Protein AF-A0AAU3IMM6-F1 (afdb_monomer)

Radius of gyration: 27.29 Å; Cα contacts (8 Å, |Δi|>4): 33; chains: 1; bounding box: 60×41×75 Å

Foldseek 3Di:
DDPVVVVVVVVVVVVVVVLVVVLCVPQVLVVWDPPDPVRNVVSNVVSVVVSVVVVVVVVVVVVVVVVVCCVVPPDPPPDPVVVVVVVVVVVVVVVVVVVVVVVVVVVVVPPD

Sequence (112 aa):
MPLRRLIRIASARWRIEEDHQLAKQTCGLDAGQVIRWRSWHRWTVMTLPAYTLLAVATTLQRHLDADLRGVLIPEPRRDPAHKLAWSIWRRRHQYRSRRAHQRWHAYAEATP

Nearest PDB structures (foldseek):
  9b3d-assembly1_H  TM=4.152E-01  e=2.871E+00  Mus musculus

Structure (mmCIF, N/CA/C/O backbone):
data_AF-A0AAU3IMM6-F1
#
_entry.id   AF-A0AAU3IMM6-F1
#
loop_
_atom_site.group_PDB
_atom_site.id
_atom_site.type_symbol
_atom_site.label_atom_id
_atom_site.label_alt_id
_atom_site.label_comp_id
_atom_site.label_asym_id
_atom_site.label_entity_id
_atom_site.label_seq_id
_atom_site.pdbx_PDB_ins_code
_atom_site.Cartn_x
_atom_site.Cartn_y
_atom_site.Cartn_z
_atom_site.occupancy
_atom_site.B_iso_or_equiv
_atom_site.auth_seq_id
_atom_site.auth_comp_id
_atom_site.auth_asym_id
_atom_site.auth_atom_id
_atom_site.pdbx_PDB_model_num
ATOM 1 N N . MET A 1 1 ? -1.642 32.036 -9.829 1.00 78.69 1 MET A N 1
ATOM 2 C CA . MET A 1 1 ? -2.021 30.599 -9.769 1.00 78.69 1 MET A CA 1
ATOM 3 C C . MET A 1 1 ? -2.950 30.389 -8.575 1.00 78.69 1 MET A C 1
ATOM 5 O O . MET A 1 1 ? -2.585 30.837 -7.500 1.00 78.69 1 MET A O 1
ATOM 9 N N . PRO A 1 2 ? -4.137 29.770 -8.716 1.00 94.44 2 PRO A N 1
ATOM 10 C CA . PRO A 1 2 ? -5.059 29.595 -7.590 1.00 94.44 2 PRO A CA 1
ATOM 11 C C . PRO A 1 2 ? -4.571 28.516 -6.606 1.00 94.44 2 PRO A C 1
ATOM 13 O O . PRO A 1 2 ? -4.056 27.484 -7.042 1.00 94.44 2 PRO A O 1
ATOM 16 N N . LEU A 1 3 ? -4.805 28.709 -5.301 1.00 96.56 3 LEU A N 1
ATOM 17 C CA . LEU A 1 3 ? -4.347 27.824 -4.212 1.00 96.56 3 LEU A CA 1
ATOM 18 C C . LEU A 1 3 ? -4.694 26.343 -4.440 1.00 96.56 3 LEU A C 1
ATOM 20 O O . LEU A 1 3 ? -3.837 25.476 -4.300 1.00 96.56 3 LEU A O 1
ATOM 24 N N . ARG A 1 4 ? -5.916 26.053 -4.908 1.00 97.25 4 ARG A N 1
ATOM 25 C CA . ARG A 1 4 ? -6.359 24.687 -5.252 1.00 97.25 4 ARG A CA 1
ATOM 26 C C . ARG A 1 4 ? -5.409 23.956 -6.210 1.00 97.25 4 ARG A C 1
ATOM 28 O O . ARG A 1 4 ? -5.223 22.748 -6.107 1.00 97.25 4 ARG A O 1
ATOM 35 N N . ARG A 1 5 ? -4.800 24.682 -7.157 1.00 97.31 5 ARG A N 1
ATOM 36 C CA . ARG A 1 5 ? -3.885 24.104 -8.149 1.00 97.31 5 ARG A CA 1
ATOM 37 C C . ARG A 1 5 ? -2.536 23.784 -7.516 1.00 97.31 5 ARG A C 1
ATOM 39 O O . ARG A 1 5 ? -1.981 22.740 -7.832 1.00 97.31 5 ARG A O 1
ATOM 46 N N . LEU A 1 6 ? -2.054 24.640 -6.614 1.00 96.81 6 LEU A N 1
ATOM 47 C CA . LEU A 1 6 ? -0.820 24.408 -5.860 1.00 96.81 6 LEU A CA 1
ATOM 48 C C . LEU A 1 6 ? -0.956 23.203 -4.928 1.00 96.81 6 LEU A C 1
ATOM 50 O O . LEU A 1 6 ? -0.091 22.335 -4.955 1.00 96.81 6 LEU A O 1
ATOM 54 N N . ILE A 1 7 ? -2.072 23.098 -4.197 1.00 97.00 7 ILE A N 1
ATOM 55 C CA . ILE A 1 7 ? -2.362 21.939 -3.338 1.00 97.00 7 ILE A CA 1
ATOM 56 C C . ILE A 1 7 ? -2.339 20.654 -4.168 1.00 97.00 7 ILE A C 1
ATOM 58 O O . ILE A 1 7 ? -1.616 19.723 -3.835 1.00 97.00 7 ILE A O 1
ATOM 62 N N . ARG A 1 8 ? -3.048 20.626 -5.304 1.00 96.50 8 ARG A N 1
ATOM 63 C CA . ARG A 1 8 ? -3.075 19.447 -6.180 1.00 96.50 8 ARG A CA 1
ATOM 64 C C . ARG A 1 8 ? -1.683 19.043 -6.675 1.00 96.50 8 ARG A C 1
ATOM 66 O O . ARG A 1 8 ? -1.377 17.857 -6.695 1.00 96.50 8 ARG A O 1
ATOM 73 N N . ILE A 1 9 ? -0.850 20.006 -7.074 1.00 96.69 9 ILE A N 1
ATOM 74 C CA . ILE A 1 9 ? 0.521 19.732 -7.533 1.00 96.69 9 ILE A CA 1
ATOM 75 C C . ILE A 1 9 ? 1.380 19.196 -6.382 1.00 96.69 9 ILE A C 1
ATOM 77 O O . ILE A 1 9 ? 2.083 18.206 -6.563 1.00 96.69 9 ILE A O 1
ATOM 81 N N . ALA A 1 10 ? 1.302 19.811 -5.198 1.00 96.25 10 ALA A N 1
ATOM 82 C CA . ALA A 1 10 ? 2.046 19.369 -4.024 1.00 96.25 10 ALA A CA 1
ATOM 83 C C . ALA A 1 10 ? 1.653 17.942 -3.611 1.00 96.25 10 ALA A C 1
ATOM 85 O O . ALA A 1 10 ? 2.531 17.108 -3.395 1.00 96.25 10 ALA A O 1
ATOM 86 N N . SER A 1 11 ? 0.351 17.638 -3.589 1.00 96.31 11 SER A N 1
ATOM 87 C CA . SER A 1 11 ? -0.155 16.292 -3.307 1.00 96.31 11 SER A CA 1
ATOM 88 C C . SER A 1 11 ? 0.279 15.275 -4.363 1.00 96.31 11 SER A C 1
ATOM 90 O O . SER A 1 11 ? 0.674 14.171 -4.004 1.00 96.31 11 SER A O 1
ATOM 92 N N . ALA A 1 12 ? 0.254 15.633 -5.652 1.00 94.88 12 ALA A N 1
ATOM 93 C CA . ALA A 1 12 ? 0.715 14.744 -6.719 1.00 94.88 12 ALA A CA 1
ATOM 94 C C . ALA A 1 12 ? 2.217 14.440 -6.598 1.00 94.88 12 ALA A C 1
ATOM 96 O O . ALA A 1 12 ? 2.613 13.282 -6.673 1.00 94.88 12 ALA A O 1
ATOM 97 N N . ARG A 1 13 ? 3.047 15.462 -6.344 1.00 96.25 13 ARG A N 1
ATOM 98 C CA . ARG A 1 13 ? 4.492 15.289 -6.139 1.00 96.25 13 ARG A CA 1
ATOM 99 C C . ARG A 1 13 ? 4.789 14.399 -4.935 1.00 96.25 13 ARG A C 1
ATOM 101 O O . ARG A 1 13 ? 5.666 13.549 -5.018 1.00 96.25 13 ARG A O 1
ATOM 108 N N . TRP A 1 14 ? 4.065 14.594 -3.833 1.00 97.25 14 TRP A N 1
ATOM 109 C CA . TRP A 1 14 ? 4.226 13.765 -2.640 1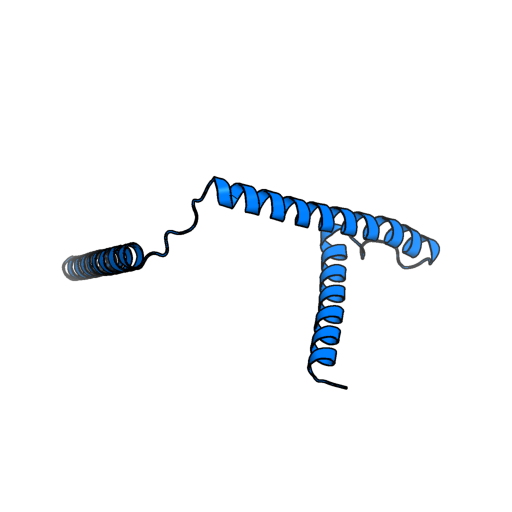.00 97.25 14 TRP A CA 1
ATOM 110 C C . TRP A 1 14 ? 3.895 12.299 -2.917 1.00 97.25 14 TRP A C 1
ATOM 112 O O . TRP A 1 14 ? 4.645 11.413 -2.529 1.00 97.25 14 TRP A O 1
ATOM 122 N N . ARG A 1 15 ? 2.810 12.048 -3.654 1.00 96.12 15 ARG A N 1
ATOM 123 C CA . ARG A 1 15 ? 2.379 10.691 -3.995 1.00 96.12 15 ARG A CA 1
ATOM 124 C C . ARG A 1 15 ? 3.397 9.946 -4.860 1.00 96.12 15 ARG A C 1
ATOM 126 O O . ARG A 1 15 ? 3.629 8.772 -4.629 1.00 96.12 15 ARG A O 1
ATOM 133 N N . ILE A 1 16 ? 4.053 10.647 -5.786 1.00 95.06 16 ILE A N 1
ATOM 134 C CA . ILE A 1 16 ? 5.143 10.077 -6.594 1.00 95.06 16 ILE A CA 1
ATOM 135 C C . ILE A 1 16 ? 6.332 9.668 -5.714 1.00 95.06 16 ILE A C 1
ATOM 137 O O . ILE A 1 16 ? 6.911 8.610 -5.937 1.00 95.06 16 ILE A O 1
ATOM 141 N N . GLU A 1 17 ? 6.701 10.485 -4.724 1.00 96.88 17 GLU A N 1
ATOM 142 C CA . GLU A 1 17 ? 7.785 10.138 -3.795 1.00 96.88 17 GLU A CA 1
ATOM 143 C C . GLU A 1 17 ? 7.417 8.914 -2.952 1.00 96.88 17 GLU A C 1
ATOM 145 O O . GLU A 1 17 ? 8.223 8.002 -2.799 1.00 96.88 17 GLU A O 1
ATOM 150 N N . GLU A 1 18 ? 6.183 8.858 -2.454 1.00 96.94 18 GLU A N 1
ATOM 151 C CA . GLU A 1 18 ? 5.678 7.712 -1.698 1.00 96.94 18 GLU A CA 1
ATOM 152 C C . GLU A 1 18 ? 5.691 6.428 -2.542 1.00 96.94 18 GLU A C 1
ATOM 154 O O . GLU A 1 18 ? 6.232 5.413 -2.103 1.00 96.94 18 GLU A O 1
ATOM 159 N N . ASP A 1 19 ? 5.207 6.491 -3.786 1.00 96.50 19 ASP A N 1
ATOM 160 C CA . ASP A 1 19 ? 5.275 5.378 -4.738 1.00 96.50 19 ASP A CA 1
ATOM 161 C C . ASP A 1 19 ? 6.727 4.958 -5.026 1.00 96.50 19 ASP A C 1
ATOM 163 O O . ASP A 1 19 ? 7.036 3.769 -5.105 1.00 96.50 19 ASP A O 1
ATOM 167 N N . HIS A 1 20 ? 7.647 5.920 -5.138 1.00 95.69 20 HIS A N 1
ATOM 168 C CA . HIS A 1 20 ? 9.066 5.646 -5.350 1.00 95.69 20 HIS A CA 1
ATOM 169 C C . HIS A 1 20 ? 9.707 4.937 -4.146 1.00 95.69 20 HIS A C 1
ATOM 171 O O . HIS A 1 20 ? 10.487 4.000 -4.328 1.00 95.69 20 HIS A O 1
ATOM 177 N N . GLN A 1 21 ? 9.361 5.335 -2.918 1.00 97.62 21 GLN A N 1
ATOM 178 C CA . GLN A 1 21 ? 9.822 4.663 -1.699 1.00 97.62 21 GLN A CA 1
ATOM 179 C C . GLN A 1 21 ? 9.227 3.257 -1.563 1.00 97.62 21 GLN A C 1
ATOM 181 O O . GLN A 1 21 ? 9.941 2.315 -1.219 1.00 97.62 21 GLN A O 1
ATOM 186 N N . LEU A 1 22 ? 7.948 3.079 -1.900 1.00 97.75 22 LEU A N 1
ATOM 187 C CA . LEU A 1 22 ? 7.312 1.762 -1.902 1.00 97.75 22 LEU A CA 1
ATOM 188 C C . LEU A 1 22 ? 7.932 0.830 -2.946 1.00 97.75 22 LEU A C 1
ATOM 190 O O . LEU A 1 22 ? 8.176 -0.339 -2.645 1.00 97.75 22 LEU A O 1
ATOM 194 N N . ALA A 1 23 ? 8.254 1.330 -4.140 1.00 97.19 23 ALA A N 1
ATOM 195 C CA . ALA A 1 23 ? 8.923 0.546 -5.176 1.00 97.19 23 ALA A CA 1
ATOM 196 C C . ALA A 1 23 ? 10.317 0.055 -4.737 1.00 97.19 23 ALA A C 1
ATOM 198 O O . ALA A 1 23 ? 10.715 -1.058 -5.087 1.00 97.19 23 ALA A O 1
ATOM 199 N N . LYS A 1 24 ? 11.047 0.837 -3.928 1.00 97.00 24 LYS A N 1
ATOM 200 C CA . LYS A 1 24 ? 12.300 0.386 -3.291 1.00 97.00 24 LYS A CA 1
ATOM 201 C C . LYS A 1 24 ? 12.048 -0.747 -2.303 1.00 97.00 24 LYS A C 1
ATOM 203 O O . LYS A 1 24 ? 12.643 -1.810 -2.427 1.00 97.00 24 LYS A O 1
ATOM 208 N N . GLN A 1 25 ? 11.105 -0.556 -1.382 1.00 97.56 25 GLN A N 1
ATOM 209 C CA . GLN A 1 25 ? 10.812 -1.530 -0.325 1.00 97.56 25 GLN A CA 1
ATOM 210 C C . GLN A 1 25 ? 10.257 -2.859 -0.855 1.00 97.56 25 GLN A C 1
ATOM 212 O O . GLN A 1 25 ? 10.571 -3.915 -0.317 1.00 97.56 25 GLN A O 1
ATOM 217 N N . THR A 1 26 ? 9.419 -2.813 -1.892 1.00 97.38 26 THR A N 1
ATOM 218 C CA . THR A 1 26 ? 8.677 -3.989 -2.381 1.00 97.38 26 THR A CA 1
ATOM 219 C C . THR A 1 26 ? 9.335 -4.675 -3.570 1.00 97.38 26 THR A C 1
ATOM 221 O O . THR A 1 26 ? 9.283 -5.898 -3.674 1.00 97.38 26 THR A O 1
ATOM 224 N N . CYS A 1 27 ? 9.956 -3.910 -4.470 1.00 97.06 27 CYS A N 1
ATOM 225 C CA . CYS A 1 27 ? 10.529 -4.428 -5.712 1.00 97.06 27 CYS A CA 1
ATOM 226 C C . CYS A 1 27 ? 12.039 -4.186 -5.827 1.00 97.06 27 CYS A C 1
ATOM 228 O O . CYS A 1 27 ? 12.621 -4.524 -6.855 1.00 97.06 27 CYS A O 1
ATOM 230 N N . GLY A 1 28 ? 12.685 -3.614 -4.805 1.00 95.88 28 GLY A N 1
ATOM 231 C CA . GLY A 1 28 ? 14.132 -3.404 -4.792 1.00 95.88 28 GLY A CA 1
ATOM 232 C C . GLY A 1 28 ? 14.606 -2.431 -5.867 1.00 95.88 28 GLY A C 1
ATOM 233 O O . GLY A 1 28 ? 15.651 -2.654 -6.476 1.00 95.88 28 GLY A O 1
ATOM 234 N N . LEU A 1 29 ? 13.844 -1.369 -6.152 1.00 96.12 29 LEU A N 1
ATOM 235 C CA . LEU A 1 29 ? 14.198 -0.372 -7.174 1.00 96.12 29 LEU A CA 1
ATOM 236 C C . LEU A 1 29 ? 15.627 0.194 -7.005 1.00 96.12 29 LEU A C 1
ATOM 238 O O . LEU A 1 29 ? 16.293 0.493 -7.993 1.00 96.12 29 LEU A O 1
ATOM 242 N N . ASP A 1 30 ? 16.118 0.295 -5.772 1.00 95.06 30 ASP A N 1
ATOM 243 C CA . ASP A 1 30 ? 17.455 0.767 -5.396 1.00 95.06 30 ASP A CA 1
ATOM 244 C C . ASP A 1 30 ? 18.506 -0.346 -5.215 1.00 95.06 30 ASP A C 1
ATOM 246 O O . ASP A 1 30 ? 19.683 -0.045 -5.031 1.00 95.06 30 ASP A O 1
ATOM 250 N N . ALA A 1 31 ? 18.124 -1.620 -5.330 1.00 93.94 31 ALA A N 1
ATOM 251 C CA . ALA A 1 31 ? 19.039 -2.757 -5.192 1.00 93.94 31 ALA A CA 1
ATOM 252 C C . ALA A 1 31 ? 19.858 -3.058 -6.469 1.00 93.94 31 ALA A C 1
ATOM 254 O O . ALA A 1 31 ? 20.777 -3.878 -6.449 1.00 93.94 31 ALA A O 1
ATOM 255 N N . GLY A 1 32 ? 19.534 -2.416 -7.597 1.00 89.94 32 GLY A N 1
ATOM 256 C CA . GLY A 1 32 ? 20.208 -2.622 -8.881 1.00 89.94 32 GLY A CA 1
ATOM 257 C C . GLY A 1 32 ? 21.567 -1.925 -8.992 1.00 89.94 32 GLY A C 1
ATOM 258 O O . GLY A 1 32 ? 21.809 -0.877 -8.401 1.00 89.94 32 GLY A O 1
ATOM 259 N N . GLN A 1 33 ? 22.465 -2.457 -9.828 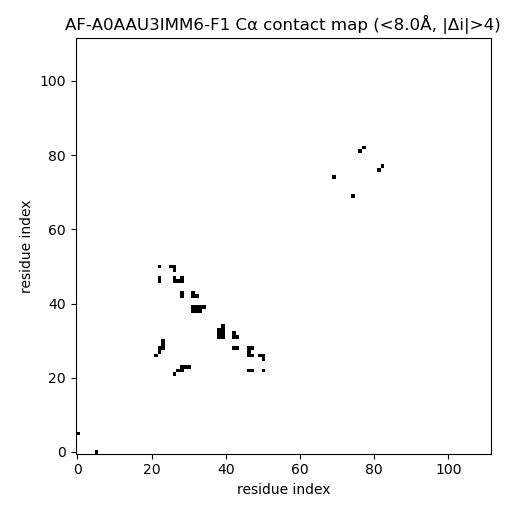1.00 89.00 33 GLN A N 1
ATOM 260 C CA . GLN A 1 33 ? 23.749 -1.801 -10.111 1.00 89.00 33 GLN A CA 1
ATOM 261 C C . GLN A 1 33 ? 23.552 -0.477 -10.871 1.00 89.00 33 GLN A C 1
ATOM 263 O O . GLN A 1 33 ? 23.156 -0.480 -12.040 1.00 89.00 33 GLN A O 1
ATOM 268 N N . VAL A 1 34 ? 23.926 0.643 -10.244 1.00 90.06 34 VAL A N 1
ATOM 269 C CA . VAL A 1 34 ? 23.788 2.003 -10.812 1.00 90.06 34 VAL A CA 1
ATOM 270 C C . VAL A 1 34 ? 25.026 2.447 -11.618 1.00 90.06 34 VAL A C 1
ATOM 272 O O . VAL A 1 34 ? 25.001 3.462 -12.302 1.00 90.06 34 VAL A O 1
ATOM 275 N N . ILE A 1 35 ? 26.112 1.661 -11.607 1.00 91.62 35 ILE A N 1
ATOM 276 C CA . ILE A 1 35 ? 27.416 2.053 -12.186 1.00 91.62 35 ILE A CA 1
ATOM 277 C C . ILE A 1 35 ? 27.373 2.180 -13.719 1.00 91.62 35 ILE A C 1
ATOM 279 O O . ILE A 1 35 ? 28.031 3.040 -14.298 1.00 91.62 35 ILE A O 1
ATOM 283 N N . ARG A 1 36 ? 26.616 1.314 -14.407 1.00 94.94 36 ARG A N 1
ATOM 284 C CA . ARG A 1 36 ? 26.518 1.312 -15.876 1.00 94.94 36 ARG A CA 1
ATOM 285 C C . ARG A 1 36 ? 25.105 1.652 -16.313 1.00 94.94 36 ARG A C 1
ATOM 287 O O . ARG A 1 36 ? 24.170 0.961 -15.915 1.00 94.94 36 ARG A O 1
ATOM 294 N N . TRP A 1 37 ? 24.981 2.596 -17.249 1.00 94.19 37 TRP A N 1
ATOM 295 C CA . TRP A 1 37 ? 23.703 3.018 -17.840 1.00 94.19 37 TRP A CA 1
ATOM 296 C C . TRP A 1 37 ? 22.796 1.843 -18.235 1.00 94.19 37 TRP A C 1
ATOM 298 O O . TRP A 1 37 ? 21.642 1.772 -17.824 1.00 94.19 37 TRP A O 1
ATOM 308 N N . ARG A 1 38 ? 23.336 0.865 -18.975 1.00 95.50 38 ARG A N 1
ATOM 309 C CA . ARG A 1 38 ? 22.577 -0.318 -19.418 1.00 95.50 38 ARG A CA 1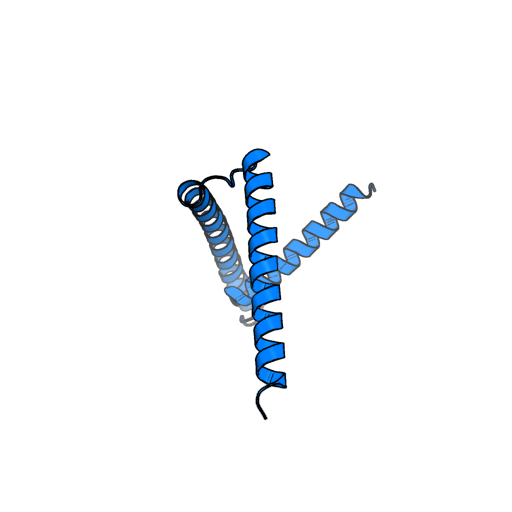
ATOM 310 C C . ARG A 1 38 ? 22.077 -1.179 -18.257 1.00 95.50 38 ARG A C 1
ATOM 312 O O . ARG A 1 38 ? 20.993 -1.742 -18.350 1.00 95.50 38 ARG A O 1
ATOM 319 N N . SER A 1 39 ? 22.875 -1.312 -17.199 1.00 93.81 39 SER A N 1
ATOM 320 C CA . SER A 1 39 ? 22.513 -2.117 -16.030 1.00 93.81 39 SER A CA 1
ATOM 321 C C . SER A 1 39 ? 21.412 -1.435 -15.227 1.00 93.81 39 SER A C 1
ATOM 323 O O . SER A 1 39 ? 20.388 -2.054 -14.950 1.00 93.81 39 SER A O 1
ATOM 325 N N . TRP A 1 40 ? 21.588 -0.141 -14.949 1.00 95.12 40 TRP A N 1
ATOM 326 C CA . TRP A 1 40 ? 20.590 0.686 -14.279 1.00 95.12 40 TRP A CA 1
ATOM 327 C C . TRP A 1 40 ? 19.257 0.684 -15.036 1.00 95.12 40 TRP A C 1
ATOM 329 O O . TRP A 1 40 ? 18.212 0.407 -14.455 1.00 95.12 40 TRP A O 1
ATOM 339 N N . HIS A 1 41 ? 19.290 0.904 -16.353 1.00 95.44 41 HIS A N 1
ATOM 340 C CA . HIS A 1 41 ? 18.078 0.952 -17.167 1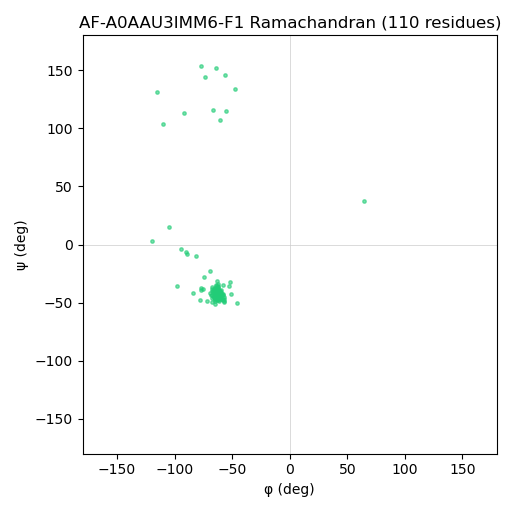.00 95.44 41 HIS A CA 1
ATOM 341 C C . HIS A 1 41 ? 17.343 -0.395 -17.193 1.00 95.44 41 HIS A C 1
ATOM 343 O O . HIS A 1 41 ? 16.128 -0.436 -17.020 1.00 95.44 41 HIS A O 1
ATOM 349 N N . ARG A 1 42 ? 18.062 -1.515 -17.370 1.00 95.56 42 ARG A N 1
ATOM 350 C CA . ARG A 1 42 ? 17.452 -2.856 -17.342 1.00 95.56 42 ARG A CA 1
ATOM 351 C C . ARG A 1 42 ? 16.777 -3.142 -16.003 1.00 95.56 42 ARG A C 1
ATOM 353 O O . ARG A 1 42 ? 15.666 -3.660 -16.000 1.00 95.56 42 ARG A O 1
ATOM 360 N N . TRP A 1 43 ? 17.427 -2.786 -14.896 1.00 96.75 43 TRP A N 1
ATOM 361 C CA . TRP A 1 43 ? 16.873 -2.990 -13.560 1.00 96.75 43 TRP A CA 1
ATOM 362 C C . TRP A 1 43 ? 15.615 -2.149 -13.322 1.00 96.75 43 TRP A C 1
ATOM 364 O O . TRP A 1 43 ? 14.576 -2.679 -12.929 1.00 96.7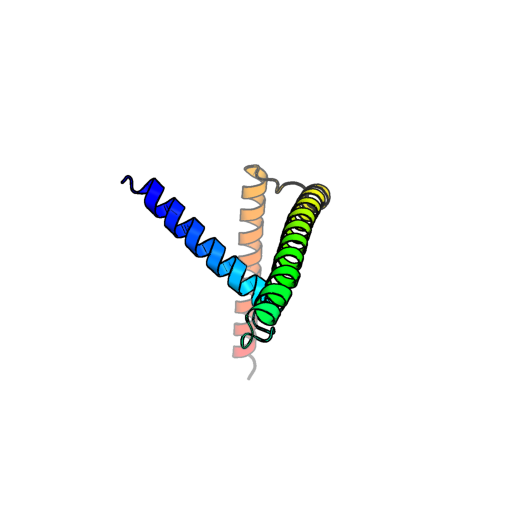5 43 TRP A O 1
ATOM 374 N N . THR A 1 44 ? 15.669 -0.854 -13.637 1.00 95.50 44 THR A N 1
ATOM 375 C CA . THR A 1 44 ? 14.529 0.066 -13.501 1.00 95.50 44 THR A CA 1
ATOM 376 C C . THR A 1 44 ? 13.329 -0.387 -14.342 1.00 95.50 44 THR A C 1
ATOM 378 O O . THR A 1 44 ? 12.197 -0.374 -13.865 1.00 95.50 44 THR A O 1
ATOM 381 N N . VAL A 1 45 ? 13.564 -0.862 -15.573 1.00 96.69 45 VAL A N 1
ATOM 382 C CA . VAL A 1 45 ? 12.502 -1.364 -16.466 1.00 96.69 45 VAL A CA 1
ATOM 383 C C . VAL A 1 45 ? 11.891 -2.685 -15.986 1.00 96.69 45 VAL A C 1
ATOM 385 O O . VAL A 1 45 ? 10.758 -2.973 -16.343 1.00 96.69 45 VAL A O 1
ATOM 3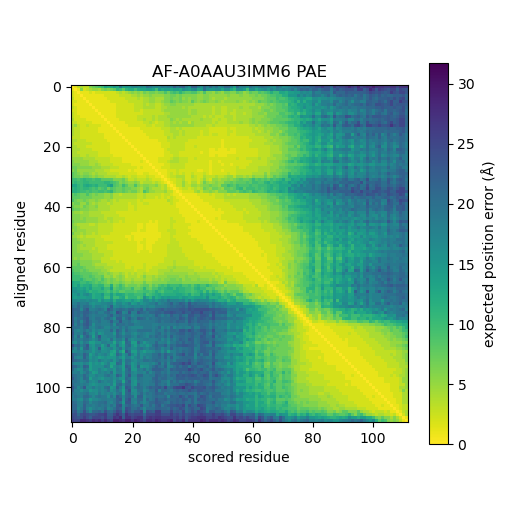88 N N . MET A 1 46 ? 12.582 -3.485 -15.172 1.00 96.50 46 MET A N 1
ATOM 389 C CA . MET A 1 46 ? 11.993 -4.691 -14.568 1.00 96.50 46 MET A CA 1
ATOM 390 C C . MET A 1 46 ? 11.214 -4.371 -13.286 1.00 96.50 46 MET A C 1
ATOM 392 O O . MET A 1 46 ? 10.120 -4.890 -13.071 1.00 96.50 46 MET A O 1
ATOM 396 N N . THR A 1 47 ? 11.761 -3.494 -12.445 1.00 97.06 47 THR A N 1
ATOM 397 C CA . THR A 1 47 ? 11.216 -3.186 -11.113 1.00 97.06 47 THR A CA 1
ATOM 398 C C . THR A 1 47 ? 9.997 -2.269 -11.150 1.00 97.06 47 THR A C 1
ATOM 400 O O . THR A 1 47 ? 9.044 -2.514 -10.412 1.00 97.06 47 THR A O 1
ATOM 403 N N . LEU A 1 48 ? 9.965 -1.253 -12.024 1.00 96.88 48 LEU A N 1
ATOM 404 C CA . LEU A 1 48 ? 8.810 -0.352 -12.118 1.00 96.88 48 LEU A CA 1
ATOM 405 C C . LEU A 1 48 ? 7.528 -1.082 -12.560 1.00 96.88 48 LEU A C 1
ATOM 407 O O . LEU A 1 48 ? 6.518 -0.927 -11.873 1.00 96.88 48 LEU A O 1
ATOM 411 N N . PRO A 1 49 ? 7.518 -1.924 -13.615 1.00 98.25 49 PRO A N 1
ATOM 412 C CA . PRO A 1 49 ? 6.335 -2.705 -13.961 1.00 98.25 49 PRO A CA 1
ATOM 413 C C . PRO A 1 49 ? 5.920 -3.674 -12.855 1.00 98.25 49 PRO A C 1
ATOM 415 O O . PRO A 1 49 ? 4.731 -3.764 -12.554 1.00 98.25 49 PRO A O 1
ATOM 418 N N . ALA A 1 50 ? 6.875 -4.346 -12.201 1.00 97.94 50 ALA A N 1
ATOM 419 C CA . ALA A 1 50 ? 6.578 -5.217 -11.064 1.00 97.94 50 ALA A CA 1
ATOM 420 C C . ALA A 1 50 ? 5.845 -4.454 -9.945 1.00 97.94 50 ALA A C 1
ATOM 422 O O . ALA A 1 50 ? 4.802 -4.914 -9.474 1.00 97.94 50 ALA A O 1
ATOM 423 N N . TYR A 1 51 ? 6.316 -3.249 -9.601 1.00 98.00 51 TYR A N 1
ATOM 424 C CA . TYR A 1 51 ? 5.638 -2.377 -8.642 1.00 98.00 51 TYR A CA 1
ATOM 425 C C . TYR A 1 51 ? 4.239 -1.980 -9.121 1.00 98.00 51 TYR A C 1
ATOM 427 O O . TYR A 1 51 ? 3.283 -2.076 -8.355 1.00 98.00 51 TYR A O 1
ATOM 435 N N . THR A 1 52 ? 4.077 -1.591 -10.392 1.00 97.81 52 THR A N 1
ATOM 436 C CA . THR A 1 52 ? 2.753 -1.214 -10.917 1.00 97.81 52 THR A CA 1
ATOM 437 C C . THR A 1 52 ? 1.751 -2.366 -10.856 1.00 97.81 52 THR A C 1
ATOM 439 O O . THR A 1 52 ? 0.604 -2.149 -10.466 1.00 97.81 52 THR A O 1
ATOM 442 N N . LEU A 1 53 ? 2.179 -3.593 -11.173 1.00 98.06 53 LEU A N 1
ATOM 443 C CA . LEU A 1 53 ? 1.337 -4.784 -11.081 1.00 98.06 53 LEU A CA 1
ATOM 444 C C . LEU A 1 53 ? 0.943 -5.067 -9.630 1.00 98.06 53 LEU A C 1
ATOM 446 O O . LEU A 1 53 ? -0.229 -5.322 -9.363 1.00 98.06 53 LEU A O 1
ATOM 450 N N . LEU A 1 54 ? 1.886 -4.962 -8.689 1.00 97.81 54 LEU A N 1
ATOM 451 C CA . LEU A 1 54 ? 1.608 -5.138 -7.264 1.00 97.81 54 LEU A CA 1
ATOM 452 C C . LEU A 1 54 ? 0.656 -4.058 -6.731 1.00 97.81 54 LEU A C 1
ATOM 454 O O . LEU A 1 54 ? -0.267 -4.368 -5.977 1.00 97.81 54 LEU A O 1
ATOM 458 N N . ALA A 1 55 ? 0.840 -2.803 -7.142 1.00 97.12 55 ALA A N 1
ATOM 459 C CA . ALA A 1 55 ? -0.029 -1.695 -6.765 1.00 97.12 55 ALA A CA 1
ATOM 460 C C . ALA A 1 55 ? -1.462 -1.915 -7.275 1.00 97.12 55 ALA A C 1
ATOM 462 O O . ALA A 1 55 ? -2.406 -1.782 -6.497 1.00 97.12 55 ALA A O 1
ATOM 463 N N . VAL A 1 56 ? -1.628 -2.325 -8.540 1.00 97.69 56 VAL A N 1
ATOM 464 C CA . VAL A 1 56 ? -2.943 -2.652 -9.123 1.00 97.69 56 VAL A CA 1
ATOM 465 C C . VAL A 1 56 ? -3.565 -3.877 -8.449 1.00 97.69 56 VAL A C 1
ATOM 467 O O . VAL A 1 56 ? -4.739 -3.853 -8.096 1.00 97.69 56 VAL A O 1
ATOM 470 N N . ALA A 1 57 ? -2.796 -4.937 -8.202 1.00 97.69 57 ALA A N 1
ATOM 471 C CA . ALA A 1 57 ? -3.298 -6.106 -7.482 1.00 97.69 57 ALA A CA 1
ATOM 472 C C . ALA A 1 57 ? -3.767 -5.733 -6.065 1.00 97.69 57 ALA A C 1
ATOM 474 O O . ALA A 1 57 ? -4.824 -6.172 -5.621 1.00 97.69 57 ALA A O 1
ATOM 475 N N . THR A 1 58 ? -3.027 -4.857 -5.380 1.00 96.88 58 THR A N 1
ATOM 476 C CA . THR A 1 58 ? -3.379 -4.373 -4.040 1.00 96.88 58 THR A CA 1
ATOM 477 C C . THR A 1 58 ? -4.650 -3.524 -4.055 1.00 96.88 58 THR A C 1
ATOM 479 O O . THR A 1 58 ? -5.469 -3.639 -3.143 1.00 96.88 58 THR A O 1
ATOM 482 N N . THR A 1 59 ? -4.850 -2.666 -5.061 1.00 96.75 59 THR A N 1
ATOM 483 C CA . THR A 1 59 ? -6.092 -1.885 -5.168 1.00 96.75 59 THR A CA 1
ATOM 484 C C . THR A 1 59 ? -7.284 -2.782 -5.469 1.00 96.75 59 THR A C 1
ATOM 486 O O . THR A 1 59 ? -8.308 -2.647 -4.803 1.00 96.75 59 THR A O 1
ATOM 489 N N . LEU A 1 60 ? -7.141 -3.738 -6.391 1.00 97.19 60 LEU A N 1
ATOM 490 C CA . LEU A 1 60 ? -8.180 -4.726 -6.688 1.00 97.19 60 LEU A CA 1
ATOM 491 C C . LEU A 1 60 ? -8.541 -5.545 -5.445 1.00 97.19 60 LEU A C 1
ATOM 493 O O . LEU A 1 60 ? -9.718 -5.642 -5.107 1.00 97.19 60 LEU A O 1
ATOM 497 N N . GLN A 1 61 ? -7.545 -6.040 -4.709 1.00 95.56 61 GLN A N 1
ATOM 498 C CA . GLN A 1 61 ? -7.773 -6.785 -3.472 1.00 95.56 61 GLN A CA 1
ATOM 499 C C . GLN A 1 61 ? -8.526 -5.949 -2.432 1.00 95.56 61 GLN A C 1
ATOM 501 O O . GLN A 1 61 ? -9.483 -6.427 -1.836 1.00 95.56 61 GLN A O 1
ATOM 506 N N . ARG A 1 62 ? -8.162 -4.671 -2.258 1.00 94.56 62 ARG A N 1
ATOM 507 C CA . ARG A 1 62 ? -8.872 -3.763 -1.341 1.00 94.56 62 ARG A CA 1
ATOM 508 C C . ARG A 1 62 ? -10.331 -3.543 -1.736 1.00 94.56 62 ARG A C 1
ATOM 510 O O . ARG A 1 62 ? -11.164 -3.391 -0.847 1.00 94.56 62 ARG A O 1
ATOM 517 N N . HIS A 1 63 ? -10.638 -3.501 -3.032 1.00 93.38 63 HIS A N 1
ATOM 518 C CA . HIS A 1 63 ? -12.019 -3.402 -3.505 1.00 93.38 63 HIS A CA 1
ATOM 519 C C . HIS A 1 63 ? -12.806 -4.679 -3.195 1.00 93.38 63 HIS A C 1
ATOM 521 O O . HIS A 1 63 ? -13.882 -4.590 -2.612 1.00 93.38 63 HIS A O 1
ATOM 527 N N . LEU A 1 64 ? -12.232 -5.852 -3.474 1.00 91.31 64 LEU A N 1
ATOM 528 C CA . LEU A 1 64 ? -12.847 -7.142 -3.141 1.00 91.31 64 LEU A CA 1
ATOM 529 C C . LEU A 1 64 ? -13.072 -7.300 -1.631 1.00 91.31 64 LEU A C 1
ATOM 531 O O . LEU A 1 64 ? -14.147 -7.714 -1.199 1.00 91.31 64 LEU A O 1
ATOM 535 N N . ASP A 1 65 ? -12.086 -6.920 -0.817 1.00 90.00 65 ASP A N 1
ATOM 536 C CA . ASP A 1 65 ? -12.191 -6.951 0.641 1.00 90.00 65 ASP A CA 1
ATOM 537 C C . ASP A 1 65 ? -13.269 -5.986 1.156 1.00 90.00 65 ASP A C 1
ATOM 539 O O . ASP A 1 65 ? -13.933 -6.276 2.152 1.00 90.00 65 ASP A O 1
ATOM 543 N N . ALA A 1 66 ? -13.451 -4.829 0.511 1.00 86.38 66 ALA A N 1
ATOM 544 C CA . ALA A 1 66 ? -14.500 -3.877 0.864 1.00 86.38 66 ALA A CA 1
ATOM 545 C C . ALA A 1 66 ? -15.897 -4.426 0.541 1.00 86.38 66 ALA A C 1
ATOM 547 O O . ALA A 1 66 ? -16.784 -4.347 1.393 1.00 86.38 66 ALA A O 1
ATOM 548 N N . ASP A 1 67 ? -16.067 -5.043 -0.630 1.00 84.44 67 ASP A N 1
ATOM 549 C CA . ASP A 1 67 ? -17.318 -5.695 -1.023 1.00 84.44 67 ASP A CA 1
ATOM 550 C C . ASP A 1 67 ? -17.649 -6.851 -0.070 1.00 84.44 67 ASP A C 1
ATOM 552 O O . ASP A 1 67 ? -18.751 -6.917 0.481 1.00 84.44 67 ASP A O 1
ATOM 556 N N . LEU A 1 68 ? -16.666 -7.709 0.226 1.00 85.81 68 LEU A N 1
ATOM 557 C CA . LEU A 1 68 ? -16.825 -8.799 1.187 1.00 85.81 68 LEU A CA 1
ATOM 558 C C . LEU A 1 68 ? -17.171 -8.278 2.586 1.00 85.81 68 LEU A C 1
ATOM 560 O O . LEU A 1 68 ? -18.032 -8.846 3.259 1.00 85.81 68 LEU A O 1
ATOM 564 N N . ARG A 1 69 ? -16.537 -7.189 3.038 1.00 84.06 69 ARG A N 1
ATOM 565 C CA . ARG A 1 69 ? -16.882 -6.547 4.315 1.00 84.06 69 ARG A CA 1
ATOM 566 C C . ARG A 1 69 ? -18.319 -6.046 4.327 1.00 84.06 69 ARG A C 1
ATOM 568 O O . ARG A 1 69 ? -18.959 -6.200 5.359 1.00 84.06 69 ARG A O 1
ATOM 575 N N . GLY A 1 70 ? -18.820 -5.492 3.224 1.00 81.19 70 GLY A N 1
ATOM 576 C CA . GLY A 1 70 ? -20.220 -5.079 3.102 1.00 81.19 70 GLY A CA 1
ATOM 577 C C . GLY A 1 70 ? -21.206 -6.248 3.202 1.00 81.19 70 GLY A C 1
ATOM 578 O O . GLY A 1 70 ? -22.304 -6.078 3.727 1.00 81.19 70 GLY A O 1
ATOM 579 N N . VAL A 1 71 ? -20.802 -7.444 2.759 1.00 80.19 71 VAL A N 1
ATOM 580 C CA . VAL A 1 71 ? -21.596 -8.677 2.895 1.00 80.19 71 VAL A CA 1
ATOM 581 C C . VAL A 1 71 ? -21.523 -9.246 4.316 1.00 80.19 71 VAL A C 1
ATOM 583 O O . VAL A 1 71 ? -22.547 -9.602 4.894 1.00 80.19 71 VAL A O 1
ATOM 586 N N . LEU A 1 72 ? -20.318 -9.354 4.884 1.00 84.69 72 LEU A N 1
ATOM 587 C CA . LEU A 1 72 ? -20.087 -10.018 6.171 1.00 84.69 72 LEU A CA 1
ATOM 588 C C . LEU A 1 72 ? -20.497 -9.150 7.367 1.00 84.69 72 LEU A C 1
ATOM 590 O O . LEU A 1 72 ? -20.983 -9.663 8.375 1.00 84.69 72 LEU A O 1
ATOM 594 N N . ILE A 1 73 ? -20.261 -7.842 7.280 1.00 78.44 73 ILE A N 1
ATOM 595 C CA . ILE A 1 73 ? -20.579 -6.878 8.328 1.00 78.44 73 ILE A CA 1
ATOM 596 C C . ILE A 1 73 ? -21.741 -6.037 7.801 1.00 78.44 73 ILE A C 1
ATOM 598 O O . ILE A 1 73 ? -21.513 -5.158 6.969 1.00 78.44 73 ILE A O 1
ATOM 602 N N . PRO A 1 74 ? -22.981 -6.274 8.272 1.00 72.50 74 PRO A N 1
ATOM 603 C CA . PRO A 1 74 ? -24.106 -5.450 7.859 1.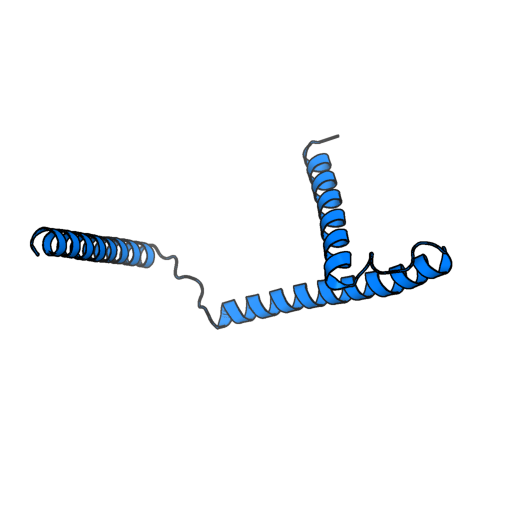00 72.50 74 PRO A CA 1
ATOM 604 C C . PRO A 1 74 ? -23.804 -3.989 8.181 1.00 72.50 74 PRO A C 1
ATOM 606 O O . PRO A 1 74 ? -23.142 -3.694 9.186 1.00 72.50 74 PRO A O 1
ATOM 609 N N . GLU A 1 75 ? -24.289 -3.081 7.328 1.00 70.81 75 GLU A N 1
ATOM 610 C CA . GLU A 1 75 ? -24.054 -1.653 7.515 1.00 70.81 75 GLU A CA 1
ATOM 611 C C . GLU A 1 75 ? -24.345 -1.259 8.973 1.00 70.81 75 GLU A C 1
ATOM 613 O O . GLU A 1 75 ? -25.368 -1.677 9.534 1.00 70.81 75 GLU A O 1
ATOM 618 N N . PRO A 1 76 ? -23.461 -0.474 9.619 1.00 73.06 76 PRO A N 1
ATOM 619 C CA . PRO A 1 76 ? -23.658 -0.097 11.004 1.00 73.06 76 PRO A CA 1
ATOM 620 C C . PRO A 1 76 ? -25.024 0.567 11.151 1.00 73.06 76 PRO A C 1
ATOM 622 O O . PRO A 1 76 ? -25.259 1.650 10.611 1.00 73.06 76 PRO A O 1
ATOM 625 N N . ARG A 1 77 ? -25.927 -0.070 11.901 1.00 78.94 77 ARG A N 1
ATOM 626 C CA . ARG A 1 77 ? -27.270 0.455 12.140 1.00 78.94 77 ARG A CA 1
ATOM 627 C C . ARG A 1 77 ? -27.141 1.809 12.843 1.00 78.94 77 ARG A C 1
ATOM 629 O O . ARG A 1 77 ? -26.738 1.892 13.997 1.00 78.94 77 ARG A O 1
ATOM 636 N N . ARG A 1 78 ? -27.411 2.905 12.131 1.00 81.50 78 ARG A N 1
ATOM 637 C CA . ARG A 1 78 ? -27.191 4.283 12.623 1.00 81.50 78 ARG A CA 1
ATOM 638 C C . ARG A 1 78 ? -28.475 5.006 13.019 1.00 81.50 78 ARG A C 1
ATOM 640 O O . ARG A 1 78 ? -28.442 6.227 13.205 1.00 81.50 78 ARG A O 1
ATOM 647 N N . ASP A 1 79 ? -29.572 4.273 13.184 1.00 89.75 79 ASP A N 1
ATOM 648 C CA . ASP A 1 79 ? -30.839 4.862 13.599 1.00 89.75 79 ASP A CA 1
ATOM 649 C C . ASP A 1 79 ? -30.754 5.472 15.021 1.00 89.75 79 ASP A C 1
ATOM 651 O O . ASP A 1 79 ? -29.922 5.055 15.844 1.00 89.75 79 ASP A O 1
ATOM 655 N N . PRO A 1 80 ? -31.565 6.505 15.323 1.00 91.44 80 PRO A N 1
ATOM 656 C CA . PRO A 1 80 ? -31.519 7.185 16.616 1.00 91.44 80 PRO A CA 1
ATOM 657 C C . PRO A 1 80 ? -31.762 6.256 17.813 1.00 91.44 80 PRO A C 1
ATOM 659 O O . PRO A 1 80 ? -31.129 6.431 18.857 1.00 91.44 80 PRO A O 1
ATOM 662 N N . ALA A 1 81 ? -32.625 5.245 17.665 1.00 92.44 81 ALA A N 1
ATOM 663 C CA . ALA A 1 81 ? -32.947 4.301 18.732 1.00 92.44 81 ALA A CA 1
ATOM 664 C C . ALA A 1 81 ? -31.751 3.392 19.060 1.00 92.44 81 ALA A C 1
ATOM 666 O O . ALA A 1 81 ? -31.416 3.204 20.231 1.00 92.44 81 ALA A O 1
ATOM 667 N N . HIS A 1 82 ? -31.041 2.907 18.041 1.00 89.25 82 HIS A N 1
ATOM 668 C CA . HIS A 1 82 ? -29.817 2.125 18.166 1.00 89.25 82 HIS A CA 1
ATOM 669 C C . HIS A 1 82 ? -28.715 2.934 18.854 1.00 89.25 82 HIS A C 1
ATOM 671 O O . HIS A 1 82 ? -28.089 2.455 19.802 1.00 89.25 82 HIS A O 1
ATOM 677 N N . LYS A 1 83 ? -28.519 4.197 18.446 1.00 91.19 83 LYS A N 1
ATOM 678 C CA . LYS A 1 83 ? -27.557 5.105 19.094 1.00 91.19 83 LYS A CA 1
ATOM 679 C C . LYS A 1 83 ? -27.894 5.339 20.568 1.00 91.19 83 LYS A C 1
ATOM 681 O O . LYS A 1 83 ? -26.990 5.300 21.409 1.00 91.19 83 LYS A O 1
ATOM 686 N N . LEU A 1 84 ? -29.169 5.560 20.898 1.00 95.19 84 LEU A N 1
ATOM 687 C CA . LEU A 1 84 ? -29.612 5.755 22.280 1.00 95.19 84 LEU A CA 1
ATOM 688 C C . LEU A 1 84 ? -29.401 4.487 23.120 1.00 95.19 84 LEU A C 1
ATOM 690 O O . LEU A 1 84 ? -28.819 4.567 24.204 1.00 95.19 84 LEU A O 1
ATOM 694 N N . ALA A 1 85 ? -29.792 3.321 22.598 1.00 93.62 85 ALA A N 1
ATOM 695 C CA . ALA A 1 85 ? -29.609 2.028 23.253 1.00 93.62 85 ALA A CA 1
ATOM 696 C C . ALA A 1 85 ? -28.128 1.743 23.549 1.00 93.62 85 ALA A C 1
ATOM 698 O O . ALA A 1 85 ? -27.773 1.434 24.690 1.00 93.62 85 ALA A O 1
ATOM 699 N N . TRP A 1 86 ? -27.243 1.949 22.568 1.00 92.75 86 TRP A N 1
ATOM 700 C CA . TRP A 1 86 ? -25.796 1.817 22.758 1.00 92.75 86 TRP A CA 1
ATOM 701 C C . TRP A 1 86 ? -25.231 2.825 23.751 1.00 92.75 86 TRP A C 1
ATOM 703 O O . TRP A 1 86 ? -24.361 2.479 24.551 1.00 92.75 86 TRP A O 1
ATOM 713 N N . SER A 1 87 ? -25.730 4.061 23.745 1.00 95.94 87 SER A N 1
ATOM 714 C CA . SER A 1 87 ? -25.301 5.089 24.699 1.00 95.94 87 SER A CA 1
ATOM 715 C C . SER A 1 87 ? -25.701 4.730 26.132 1.00 95.94 87 SER A C 1
ATOM 717 O O . SER A 1 87 ? -24.939 4.959 27.073 1.00 95.94 87 SER A O 1
ATOM 719 N N . ILE A 1 88 ? -26.888 4.148 26.323 1.00 96.94 88 ILE A N 1
ATOM 720 C CA . ILE A 1 88 ? -27.353 3.648 27.625 1.00 96.94 88 ILE A CA 1
ATOM 721 C C . ILE A 1 88 ? -26.516 2.443 28.061 1.00 96.94 88 ILE A C 1
ATOM 723 O O . ILE A 1 88 ? -26.003 2.427 29.182 1.00 96.94 88 ILE A O 1
ATOM 727 N N . TRP A 1 89 ? -26.342 1.456 27.181 1.00 95.88 89 TRP A N 1
ATOM 728 C CA . TRP A 1 89 ? -25.534 0.270 27.456 1.00 95.88 89 TRP A CA 1
ATOM 729 C C . TRP A 1 89 ? -24.099 0.643 27.842 1.00 95.88 89 TRP A C 1
ATOM 731 O O . TRP A 1 89 ? -23.607 0.190 28.876 1.00 95.88 89 TRP A O 1
ATOM 741 N N . ARG A 1 90 ? -23.457 1.544 27.085 1.00 96.38 90 ARG A N 1
ATOM 742 C CA . ARG A 1 90 ? -22.077 1.981 27.333 1.00 96.38 90 ARG A CA 1
ATOM 743 C C . ARG A 1 90 ? -21.939 2.653 28.693 1.00 96.38 90 ARG A C 1
ATOM 745 O O . ARG A 1 90 ? -21.035 2.299 29.442 1.00 96.38 90 ARG A O 1
ATOM 752 N N . ARG A 1 91 ? -22.859 3.560 29.048 1.00 97.31 91 ARG A N 1
ATOM 753 C CA . ARG A 1 91 ? -22.870 4.209 30.371 1.00 97.31 91 ARG A CA 1
ATOM 754 C C . ARG A 1 91 ? -23.008 3.189 31.500 1.00 97.31 91 ARG A C 1
ATOM 756 O O . ARG A 1 91 ? -22.266 3.254 32.477 1.00 97.31 91 ARG A O 1
ATOM 763 N N . ARG A 1 92 ? -23.901 2.204 31.351 1.00 97.25 92 ARG A N 1
ATOM 764 C CA . ARG A 1 92 ? -24.066 1.114 32.330 1.00 97.25 92 ARG A CA 1
ATOM 765 C C . ARG A 1 92 ? -22.808 0.257 32.446 1.00 97.25 92 ARG A C 1
ATOM 767 O O . ARG A 1 92 ? -22.397 -0.069 33.556 1.00 97.25 92 ARG A O 1
ATOM 774 N N . HIS A 1 93 ? -22.192 -0.096 31.323 1.00 95.50 93 HIS A N 1
ATOM 775 C CA . HIS A 1 93 ? -20.973 -0.897 31.296 1.00 95.50 93 HIS A CA 1
ATOM 776 C C . HIS A 1 93 ? -19.788 -0.151 31.930 1.00 95.50 93 HIS A C 1
ATOM 778 O O . HIS A 1 93 ? -19.113 -0.699 32.797 1.00 95.50 93 HIS A O 1
ATOM 784 N N . GLN A 1 94 ? -19.599 1.127 31.591 1.00 96.69 94 GLN A N 1
ATOM 785 C CA . GLN A 1 94 ? -18.587 1.990 32.208 1.00 96.69 94 GLN A CA 1
ATOM 786 C C . GLN A 1 94 ? -18.808 2.139 33.715 1.00 96.69 94 GLN A C 1
ATOM 788 O O . GLN A 1 94 ? -17.852 2.050 34.479 1.00 96.69 94 GLN A O 1
ATOM 793 N N . TYR A 1 95 ? -20.057 2.307 34.163 1.00 96.56 95 TYR A N 1
ATOM 794 C CA . TYR A 1 95 ? -20.375 2.327 35.591 1.00 96.56 95 TYR A CA 1
ATOM 795 C C . TYR A 1 95 ? -20.003 1.004 36.277 1.00 96.56 95 TYR A C 1
ATOM 797 O O . TYR A 1 95 ? -19.370 1.021 37.330 1.00 96.56 95 TYR A O 1
ATOM 805 N N . ARG A 1 96 ? -20.328 -0.147 35.669 1.00 96.06 96 ARG A N 1
ATOM 806 C CA . ARG A 1 96 ? -19.939 -1.467 36.196 1.00 96.06 96 ARG A CA 1
ATOM 807 C C . ARG A 1 96 ? -18.421 -1.621 36.289 1.00 96.06 96 ARG A C 1
ATOM 809 O O . ARG A 1 96 ? -17.942 -2.067 37.325 1.00 96.06 96 ARG A O 1
ATOM 816 N N . SER A 1 97 ? -17.686 -1.217 35.253 1.00 95.00 97 SER A N 1
ATOM 817 C CA . SER A 1 97 ? -16.219 -1.239 35.244 1.00 95.00 97 SER A CA 1
ATOM 818 C C . SER A 1 97 ? -15.634 -0.349 36.345 1.00 95.00 97 SER A C 1
ATOM 820 O O . SER A 1 97 ? -14.836 -0.833 37.144 1.00 95.00 97 SER A O 1
ATOM 822 N N . ARG A 1 98 ? -16.104 0.902 36.475 1.00 96.50 98 ARG A N 1
ATOM 823 C CA . ARG A 1 98 ? -15.680 1.818 37.551 1.00 96.50 98 ARG A CA 1
ATOM 824 C C . ARG A 1 98 ? -15.953 1.233 38.930 1.00 96.50 98 ARG A C 1
ATOM 826 O O . ARG A 1 98 ? -15.087 1.280 39.791 1.00 96.50 98 ARG A O 1
ATOM 833 N N . ARG A 1 99 ? -17.129 0.638 39.129 1.00 96.31 99 ARG A N 1
ATOM 834 C CA . ARG A 1 99 ? -17.502 0.033 40.411 1.00 96.31 99 ARG A CA 1
ATOM 835 C C . ARG A 1 99 ? -16.667 -1.205 40.732 1.00 96.31 99 ARG A C 1
ATOM 837 O O . ARG A 1 99 ? -16.325 -1.413 41.888 1.00 96.31 99 ARG A O 1
ATOM 844 N N . ALA A 1 100 ? -16.346 -2.032 39.737 1.00 95.06 100 ALA A N 1
ATOM 845 C CA . ALA A 1 100 ? -15.450 -3.175 39.912 1.00 95.06 100 ALA A CA 1
ATOM 846 C C . ALA A 1 100 ? -14.031 -2.717 40.281 1.00 95.06 100 ALA A C 1
ATOM 848 O O . ALA A 1 100 ? -13.447 -3.248 41.218 1.00 95.06 100 ALA A O 1
ATOM 849 N N . HIS A 1 101 ? -13.530 -1.680 39.610 1.00 93.75 101 HIS A N 1
ATOM 850 C CA . HIS A 1 101 ? -12.237 -1.073 39.906 1.00 93.75 101 HIS A CA 1
ATOM 851 C C . HIS A 1 101 ? 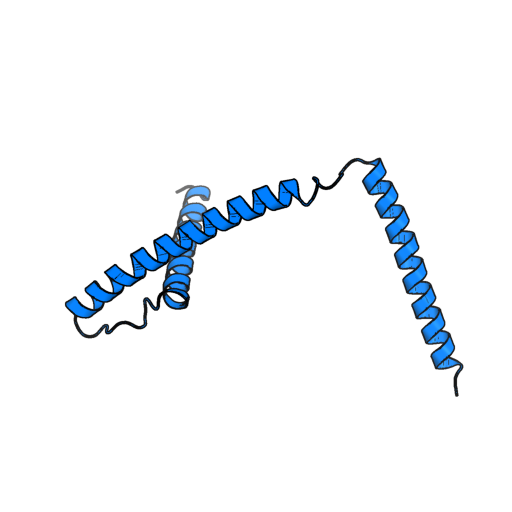-12.189 -0.481 41.323 1.00 93.75 101 HIS A C 1
ATOM 853 O O . HIS A 1 101 ? -11.295 -0.811 42.091 1.00 93.75 101 HIS A O 1
ATOM 859 N N . GLN A 1 102 ? -13.204 0.295 41.715 1.00 95.31 102 GLN A N 1
ATOM 860 C CA . GLN A 1 102 ? -13.337 0.823 43.079 1.00 95.31 102 GLN A CA 1
ATOM 861 C C . GLN A 1 102 ? -13.379 -0.293 44.132 1.00 95.31 102 GLN A C 1
ATOM 863 O O . GLN A 1 102 ? -12.731 -0.184 45.165 1.00 95.31 102 GLN A O 1
ATOM 868 N N . ARG A 1 103 ? -14.113 -1.384 43.868 1.00 94.56 103 ARG A N 1
ATOM 869 C CA . ARG A 1 103 ? -14.165 -2.552 44.764 1.00 94.56 103 ARG A CA 1
ATOM 870 C C . ARG A 1 103 ? -12.815 -3.247 44.897 1.00 94.56 103 ARG A C 1
ATOM 872 O O . ARG A 1 103 ? -12.483 -3.678 45.991 1.00 94.56 103 ARG A O 1
ATOM 879 N N . TRP A 1 104 ? -12.061 -3.361 43.806 1.00 92.75 104 TRP A N 1
ATOM 880 C CA . TRP A 1 104 ? -10.718 -3.934 43.839 1.00 92.75 104 TRP A CA 1
ATOM 881 C C . TRP A 1 104 ? -9.756 -3.065 44.654 1.00 92.75 104 TRP A C 1
ATOM 883 O O . TRP A 1 104 ? -9.063 -3.597 45.512 1.00 92.75 104 TRP A O 1
ATOM 893 N N . HIS A 1 105 ? -9.773 -1.744 44.455 1.00 93.50 105 HIS A N 1
ATOM 894 C CA . HIS A 1 105 ? -8.968 -0.816 45.256 1.00 93.50 105 HIS A CA 1
ATOM 895 C C . HIS A 1 105 ? -9.308 -0.907 46.748 1.00 93.50 105 HIS A C 1
ATOM 897 O O . HIS A 1 105 ? -8.410 -1.081 47.562 1.00 93.50 105 HIS A O 1
ATOM 903 N N . ALA A 1 106 ? -10.598 -0.907 47.096 1.00 92.81 106 ALA A N 1
ATOM 904 C CA . ALA A 1 106 ? -11.038 -1.065 48.481 1.00 92.81 106 ALA A CA 1
ATOM 905 C C . ALA A 1 106 ? -10.630 -2.420 49.092 1.00 92.81 106 ALA A C 1
ATOM 907 O O . ALA A 1 106 ? -10.283 -2.484 50.265 1.00 92.81 106 ALA A O 1
ATOM 908 N N . TYR A 1 107 ? -10.655 -3.506 48.309 1.00 91.75 107 TYR A N 1
ATOM 909 C CA . TYR A 1 107 ? -10.149 -4.812 48.743 1.00 91.75 107 TYR A CA 1
ATOM 910 C C . TYR A 1 107 ? -8.633 -4.781 48.987 1.00 91.75 107 TYR A C 1
ATOM 912 O O . TYR A 1 107 ? -8.172 -5.259 50.019 1.00 91.75 107 TYR A O 1
ATOM 920 N N . ALA A 1 108 ? -7.864 -4.204 48.060 1.00 88.88 108 ALA A N 1
ATOM 921 C CA . ALA A 1 108 ? -6.409 -4.120 48.156 1.00 88.88 108 ALA A CA 1
ATOM 922 C C . ALA A 1 108 ? -5.946 -3.271 49.352 1.00 88.88 108 ALA A C 1
ATOM 924 O O . ALA A 1 108 ? -4.961 -3.618 49.986 1.00 88.88 108 ALA A O 1
ATOM 925 N N . GLU A 1 109 ? -6.670 -2.201 49.688 1.00 87.81 109 GLU A N 1
ATOM 926 C CA . GLU A 1 109 ? -6.389 -1.361 50.863 1.00 87.81 109 GLU A CA 1
ATOM 927 C C . GLU A 1 109 ? -6.788 -2.027 52.193 1.00 87.81 109 GLU A C 1
ATOM 929 O O . GLU A 1 109 ? -6.191 -1.739 53.226 1.00 87.81 109 GLU A O 1
ATOM 934 N N . ALA A 1 110 ? -7.791 -2.913 52.184 1.00 87.19 110 ALA A N 1
ATOM 935 C CA . ALA A 1 110 ? -8.283 -3.610 53.376 1.00 87.19 110 ALA A CA 1
ATOM 936 C C . ALA A 1 110 ? -7.559 -4.939 53.671 1.00 87.19 110 ALA A C 1
ATOM 938 O O . ALA A 1 110 ? -7.810 -5.546 54.714 1.00 87.19 110 ALA A O 1
ATOM 939 N N . THR A 1 111 ? -6.703 -5.410 52.760 1.00 62.94 111 THR A N 1
ATOM 940 C CA . THR A 1 111 ? -5.893 -6.622 52.949 1.00 62.94 111 THR A CA 1
ATOM 941 C C . THR A 1 111 ? -4.538 -6.204 53.549 1.00 62.94 111 THR A C 1
ATOM 943 O O . THR A 1 111 ? -3.818 -5.477 52.867 1.00 62.94 111 THR A O 1
ATOM 946 N N . PRO A 1 112 ? -4.211 -6.578 54.804 1.00 62.06 112 PRO A N 1
ATOM 947 C CA . PRO A 1 112 ? -2.966 -6.184 55.475 1.00 62.06 112 PRO A CA 1
ATOM 948 C C . PRO A 1 112 ? -1.710 -6.837 54.885 1.00 62.06 112 PRO A C 1
ATOM 950 O O . PRO A 1 112 ? -1.824 -7.940 54.299 1.00 62.06 112 PRO A O 1
#

Mean predicted aligned error: 10.28 Å

Solvent-accessible surface area (backbone atoms only — not comparable to full-atom values): 6285 Å² total; per-residue (Å²): 134,63,68,73,58,54,52,52,51,52,53,51,55,50,49,52,52,52,51,52,53,47,28,32,77,76,46,41,56,75,74,48,57,72,89,41,71,71,51,31,50,55,42,47,65,55,23,52,56,52,34,51,52,52,51,51,50,50,52,53,48,52,50,53,52,49,54,50,43,56,68,75,46,67,76,80,78,77,50,70,66,53,52,50,52,51,53,52,50,49,53,53,50,52,50,51,51,52,52,51,50,52,50,49,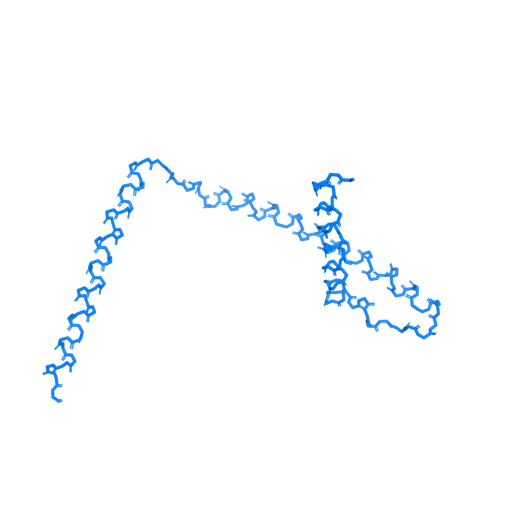53,55,50,60,74,68,54,131

pLDDT: mean 92.69, std 7.08, range [62.06, 98.25]

Secondary structure (DSSP, 8-state):
--HHHHHHHHHHHHHHHHHHHHHHHHH-TTSS--SSHHHHHHHHHHHHHHHHHHHHHHHHHHHHHHHHHHHHS------HHHHHHHHHHHHHHHHHHHHHHHHHHHHHHH--